Protein AF-A0A5C5V7D7-F1 (afdb_monomer_lite)

Secondary structure (DSSP, 8-state):
---HHHHHHHHHHHHSSS---HHHHHHHHHHHHHS-TT-HHHHHHHHHHHHHHHHHHT--

Structure (mmCIF, N/CA/C/O backbone):
data_AF-A0A5C5V7D7-F1
#
_entry.id   AF-A0A5C5V7D7-F1
#
loop_
_atom_site.group_PDB
_atom_site.id
_atom_site.type_symbol
_atom_site.label_atom_id
_atom_site.label_alt_id
_atom_site.label_comp_id
_atom_site.label_asym_id
_atom_site.label_entity_id
_atom_site.label_seq_id
_atom_site.pdbx_PDB_ins_code
_atom_site.Cartn_x
_atom_site.Cartn_y
_atom_site.Cartn_z
_atom_site.occupancy
_atom_site.B_iso_or_equiv
_atom_site.auth_seq_id
_atom_site.auth_comp_id
_atom_site.auth_asym_id
_atom_site.auth_atom_id
_atom_site.pdbx_PDB_model_num
ATOM 1 N N . MET A 1 1 ? 8.777 -7.905 -14.763 1.00 59.66 1 MET A N 1
ATOM 2 C CA . MET A 1 1 ? 9.063 -6.662 -14.015 1.00 59.66 1 MET A CA 1
ATOM 3 C C . MET A 1 1 ? 7.913 -5.715 -14.323 1.00 59.66 1 MET A C 1
ATOM 5 O O . MET A 1 1 ? 7.709 -5.461 -15.501 1.00 59.66 1 MET A O 1
ATOM 9 N N . LEU A 1 2 ? 7.106 -5.323 -13.331 1.00 63.84 2 LEU A N 1
ATOM 10 C CA . LEU A 1 2 ? 5.956 -4.427 -13.547 1.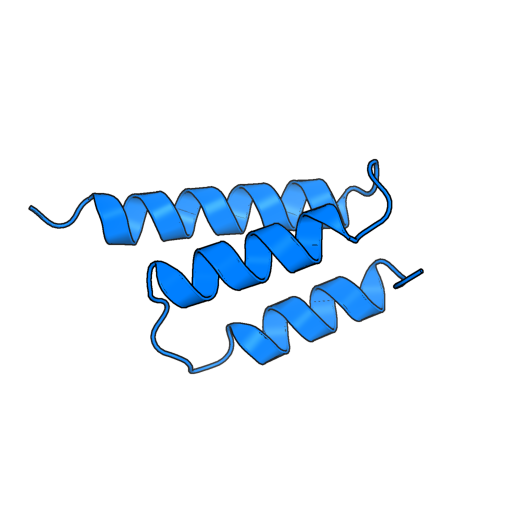00 63.84 2 LEU A CA 1
ATOM 11 C C . LEU A 1 2 ? 6.452 -3.019 -13.899 1.00 63.84 2 LEU A C 1
ATOM 13 O O . LEU A 1 2 ? 7.424 -2.555 -13.296 1.00 63.84 2 LEU A O 1
ATOM 17 N N . SER A 1 3 ? 5.804 -2.355 -14.857 1.00 74.62 3 SER A N 1
ATOM 18 C CA . SER A 1 3 ? 6.053 -0.932 -15.113 1.00 74.62 3 SER A CA 1
ATOM 19 C C . SER A 1 3 ? 5.453 -0.060 -14.000 1.00 74.62 3 SER A C 1
ATOM 21 O O . SER A 1 3 ? 4.572 -0.497 -13.253 1.00 74.62 3 SER A O 1
ATOM 23 N N . ASP A 1 4 ? 5.910 1.190 -13.891 1.00 72.38 4 ASP A N 1
ATOM 24 C CA . ASP A 1 4 ? 5.387 2.137 -12.895 1.00 72.38 4 ASP A CA 1
ATOM 25 C C . ASP A 1 4 ? 3.873 2.366 -13.048 1.00 72.38 4 ASP A C 1
ATOM 27 O O . ASP A 1 4 ? 3.141 2.409 -12.056 1.00 72.38 4 ASP A O 1
ATOM 31 N N . ASP A 1 5 ? 3.379 2.421 -14.287 1.00 76.12 5 ASP A N 1
ATOM 32 C CA . ASP A 1 5 ? 1.952 2.580 -14.581 1.00 76.12 5 ASP A CA 1
ATOM 33 C C . ASP A 1 5 ? 1.131 1.361 -14.153 1.00 76.12 5 ASP A C 1
ATOM 35 O O . ASP A 1 5 ? 0.033 1.488 -13.596 1.00 76.12 5 ASP A O 1
ATOM 39 N N . GLU A 1 6 ? 1.663 0.157 -14.376 1.00 75.56 6 GLU A N 1
ATOM 40 C CA . GLU A 1 6 ? 1.000 -1.074 -13.957 1.00 75.56 6 GLU A CA 1
ATOM 41 C C . GLU A 1 6 ? 0.895 -1.164 -12.440 1.00 75.56 6 GLU A C 1
ATOM 43 O O . GLU A 1 6 ? -0.139 -1.599 -11.929 1.00 75.56 6 GLU A O 1
ATOM 48 N N . ALA A 1 7 ? 1.915 -0.698 -11.728 1.00 72.31 7 ALA A N 1
ATOM 49 C CA . ALA A 1 7 ? 1.921 -0.652 -10.280 1.00 72.31 7 ALA A CA 1
ATOM 50 C C . ALA A 1 7 ? 0.949 0.371 -9.696 1.00 72.31 7 ALA A C 1
ATOM 52 O O . ALA A 1 7 ? 0.206 0.043 -8.771 1.00 72.31 7 ALA A O 1
ATOM 53 N N . VAL A 1 8 ? 0.887 1.584 -10.253 1.00 73.81 8 VAL A N 1
ATOM 54 C CA . VAL A 1 8 ? -0.105 2.590 -9.837 1.00 73.81 8 VAL A CA 1
ATOM 55 C C . VAL A 1 8 ? -1.523 2.078 -10.092 1.00 73.81 8 VAL A C 1
ATOM 57 O O . VAL A 1 8 ? -2.421 2.268 -9.266 1.00 73.81 8 VAL A O 1
ATOM 60 N N . ARG A 1 9 ? -1.742 1.379 -11.211 1.00 78.56 9 ARG A N 1
ATOM 61 C CA . ARG A 1 9 ? -3.023 0.731 -11.512 1.00 78.56 9 ARG A CA 1
ATOM 62 C C . ARG A 1 9 ? -3.345 -0.381 -10.511 1.00 78.56 9 ARG A C 1
ATOM 64 O O . ARG A 1 9 ? -4.484 -0.444 -10.049 1.00 78.56 9 ARG A O 1
ATOM 71 N N . LEU A 1 10 ? -2.374 -1.229 -10.164 1.00 74.25 10 LEU A N 1
ATOM 72 C CA . LEU A 1 10 ? -2.553 -2.300 -9.179 1.00 74.25 10 LEU A CA 1
ATOM 73 C C . LEU A 1 10 ? -2.865 -1.727 -7.793 1.00 74.25 10 LEU A C 1
ATOM 75 O O . LEU A 1 10 ? -3.818 -2.166 -7.157 1.00 74.25 10 LEU A O 1
ATOM 79 N N . TRP A 1 11 ? -2.131 -0.691 -7.379 1.00 74.88 11 TRP A N 1
ATOM 80 C CA . TRP A 1 11 ? -2.364 0.053 -6.142 1.00 74.88 11 TRP A CA 1
ATOM 81 C C . TRP A 1 11 ? -3.792 0.587 -6.087 1.00 74.88 11 TRP A C 1
ATOM 83 O O . TRP A 1 11 ? -4.552 0.283 -5.172 1.00 74.88 11 TRP A O 1
ATOM 93 N N . ARG A 1 12 ? -4.220 1.318 -7.122 1.00 76.62 12 ARG A N 1
ATOM 94 C CA . ARG A 1 12 ? -5.601 1.804 -7.203 1.00 76.62 12 ARG A CA 1
ATOM 95 C C . ARG A 1 12 ? -6.602 0.654 -7.157 1.00 76.62 12 ARG A C 1
ATOM 97 O O . ARG A 1 12 ? -7.610 0.793 -6.485 1.00 76.62 12 ARG A O 1
ATOM 104 N N . LYS A 1 13 ? -6.349 -0.473 -7.824 1.00 75.44 13 LYS A N 1
ATOM 105 C CA . LYS A 1 13 ? -7.258 -1.629 -7.805 1.00 75.44 13 LYS A CA 1
ATOM 106 C C . LYS A 1 13 ? -7.397 -2.241 -6.406 1.00 75.44 13 LYS A C 1
ATOM 108 O O . LYS A 1 13 ? -8.517 -2.536 -6.012 1.00 75.44 13 LYS A O 1
ATOM 113 N N . LEU A 1 14 ? -6.292 -2.404 -5.679 1.00 69.81 14 LEU A N 1
ATOM 114 C CA . LEU A 1 14 ? -6.285 -2.957 -4.320 1.00 69.81 14 LEU A CA 1
ATOM 115 C C . LEU A 1 14 ? -6.960 -2.015 -3.315 1.00 69.81 14 LEU A C 1
ATOM 117 O O . LEU A 1 14 ? -7.636 -2.460 -2.400 1.00 69.81 14 LEU A O 1
ATOM 121 N N . PHE A 1 15 ? -6.826 -0.702 -3.503 1.00 67.81 15 PHE A N 1
ATOM 122 C CA . PHE A 1 15 ? -7.271 0.276 -2.508 1.00 67.81 15 PHE A CA 1
ATOM 123 C C . PHE A 1 15 ? -8.557 1.031 -2.855 1.00 67.81 15 PHE A C 1
ATOM 125 O O . PHE A 1 15 ? -9.042 1.818 -2.039 1.00 67.81 15 PHE A O 1
ATOM 132 N N . ARG A 1 16 ? -9.129 0.848 -4.050 1.00 68.44 16 ARG A N 1
ATOM 133 C CA . ARG A 1 16 ? -10.355 1.550 -4.454 1.00 68.44 16 ARG A CA 1
ATOM 134 C C . ARG A 1 16 ? -11.577 0.826 -3.900 1.00 68.44 16 ARG A C 1
ATOM 136 O O . ARG A 1 16 ? -12.004 -0.187 -4.438 1.00 68.44 16 ARG A O 1
ATOM 143 N N . GLY A 1 17 ? -12.159 1.398 -2.848 1.00 64.00 17 GLY A N 1
ATOM 144 C CA . GLY A 1 17 ? -13.431 0.952 -2.273 1.00 64.00 17 GLY A CA 1
ATOM 145 C C . GLY A 1 17 ? -13.332 -0.219 -1.292 1.00 64.00 17 GLY A C 1
ATOM 146 O O . GLY A 1 17 ? -14.357 -0.619 -0.752 1.00 64.00 17 GLY A O 1
ATOM 147 N N . GLN A 1 18 ? -12.133 -0.750 -1.029 1.00 64.25 18 GLN A N 1
ATOM 148 C CA . GLN A 1 18 ? -11.919 -1.736 0.031 1.00 64.25 18 GLN A CA 1
ATOM 149 C C . GLN A 1 18 ? -11.617 -1.048 1.365 1.00 64.25 18 GLN A C 1
ATOM 151 O O . GLN A 1 18 ? -10.921 -0.030 1.409 1.00 64.25 18 GLN A O 1
ATOM 156 N N . ALA A 1 19 ? -12.130 -1.622 2.457 1.00 68.19 19 ALA A N 1
ATOM 157 C CA . ALA A 1 19 ? -11.715 -1.248 3.800 1.00 68.19 19 ALA A CA 1
ATOM 158 C C . ALA A 1 19 ? -10.213 -1.525 3.931 1.00 68.19 19 ALA A C 1
ATOM 160 O O . ALA A 1 19 ? -9.767 -2.666 3.822 1.00 68.19 19 ALA A O 1
ATOM 161 N N . VAL A 1 20 ? -9.430 -0.465 4.113 1.00 71.31 20 VAL A N 1
ATOM 162 C CA . VAL A 1 20 ? -7.984 -0.583 4.294 1.00 71.31 20 VAL A CA 1
ATOM 163 C C . VAL A 1 20 ? -7.758 -1.192 5.672 1.00 71.31 20 VAL A C 1
ATOM 165 O O . VAL A 1 20 ? -8.122 -0.596 6.681 1.00 71.31 20 VAL A O 1
ATOM 168 N N . THR A 1 21 ? -7.175 -2.383 5.714 1.00 75.50 21 THR A N 1
ATOM 169 C CA . THR A 1 21 ? -6.761 -3.072 6.942 1.00 75.50 21 THR A CA 1
ATOM 170 C C . THR A 1 21 ? -5.240 -3.186 6.995 1.00 75.50 21 THR A C 1
ATOM 172 O O . THR A 1 21 ? -4.560 -3.036 5.975 1.00 75.50 21 THR A O 1
ATOM 175 N N . LEU A 1 22 ? -4.684 -3.500 8.168 1.00 69.81 22 LEU A N 1
ATOM 176 C CA . LEU A 1 22 ? -3.248 -3.769 8.296 1.00 69.81 22 LEU A CA 1
ATOM 177 C C . LEU A 1 22 ? -2.790 -4.885 7.342 1.00 69.81 22 LEU A C 1
ATOM 179 O O . LEU A 1 22 ? -1.741 -4.746 6.722 1.00 69.81 22 LEU A O 1
ATOM 183 N N . LEU A 1 23 ? -3.618 -5.917 7.136 1.00 74.75 23 LEU A N 1
ATOM 184 C CA . LEU A 1 23 ? -3.347 -6.999 6.185 1.00 74.75 23 LEU A CA 1
ATOM 185 C C . LEU A 1 23 ? -3.204 -6.475 4.746 1.00 74.75 23 LEU A C 1
ATOM 187 O O . LEU A 1 23 ? -2.211 -6.764 4.083 1.00 74.75 23 LEU A O 1
ATOM 191 N N . THR A 1 24 ? -4.136 -5.629 4.292 1.00 75.31 24 THR A N 1
ATOM 192 C CA . THR A 1 24 ? -4.067 -5.036 2.939 1.00 75.31 24 THR A CA 1
ATOM 193 C C . THR A 1 24 ? -2.854 -4.118 2.751 1.00 75.31 24 THR A C 1
ATOM 195 O O . THR A 1 24 ? -2.344 -3.978 1.640 1.00 75.31 24 THR A O 1
ATOM 198 N N . LEU A 1 25 ? -2.351 -3.503 3.830 1.00 75.00 25 LEU A N 1
ATOM 199 C CA . LEU A 1 25 ? -1.122 -2.708 3.780 1.00 75.00 25 LEU A CA 1
ATOM 200 C C . LEU A 1 25 ? 0.121 -3.595 3.671 1.00 75.00 25 LEU A C 1
ATOM 202 O O . LEU A 1 25 ? 1.026 -3.264 2.907 1.00 75.00 25 LEU A O 1
ATOM 206 N N . THR A 1 26 ? 0.158 -4.727 4.376 1.00 77.12 26 THR A N 1
ATOM 207 C CA . THR A 1 26 ? 1.258 -5.699 4.276 1.00 77.12 26 THR A CA 1
ATOM 208 C C . THR A 1 26 ? 1.362 -6.293 2.870 1.00 77.12 26 THR A C 1
ATOM 210 O O . THR A 1 26 ? 2.459 -6.378 2.317 1.00 77.12 26 THR A O 1
ATOM 213 N N . GLU A 1 27 ? 0.233 -6.647 2.252 1.00 75.50 27 GLU A N 1
ATOM 214 C CA . GLU A 1 27 ? 0.202 -7.147 0.870 1.00 75.50 27 GLU A CA 1
ATOM 215 C C . GLU A 1 27 ? 0.701 -6.093 -0.128 1.00 75.50 27 GLU A C 1
ATOM 217 O O . GLU A 1 27 ? 1.491 -6.395 -1.024 1.00 75.50 27 GLU A O 1
ATOM 222 N N . ALA A 1 28 ? 0.315 -4.831 0.058 1.00 75.69 28 ALA A N 1
ATOM 223 C CA . ALA A 1 28 ? 0.779 -3.747 -0.796 1.00 75.69 28 ALA A CA 1
ATOM 224 C C . ALA A 1 28 ? 2.267 -3.423 -0.617 1.00 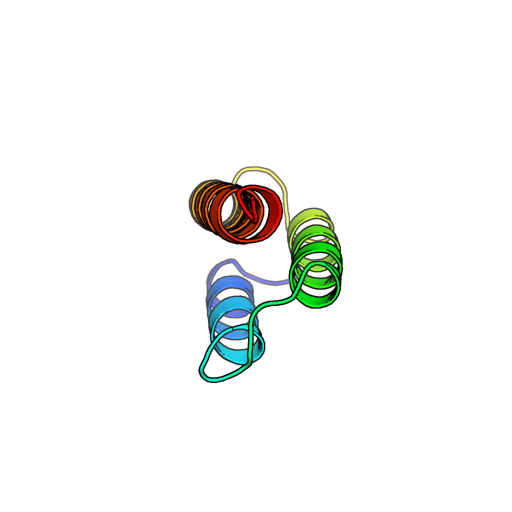75.69 28 ALA A C 1
ATOM 226 O O . ALA A 1 28 ? 2.937 -3.077 -1.590 1.00 75.69 28 ALA A O 1
ATOM 227 N N . GLU A 1 29 ? 2.814 -3.579 0.589 1.00 77.25 29 GLU A N 1
ATOM 228 C CA . GLU A 1 29 ? 4.251 -3.442 0.834 1.00 77.25 29 GLU A CA 1
ATOM 229 C C . GLU A 1 29 ? 5.048 -4.532 0.100 1.00 77.25 29 GLU A C 1
ATOM 231 O O . GLU A 1 29 ? 6.094 -4.250 -0.488 1.00 77.25 29 GLU A O 1
ATOM 236 N N . ALA A 1 30 ? 4.537 -5.767 0.070 1.00 77.69 30 ALA A N 1
ATOM 237 C CA . ALA A 1 30 ? 5.141 -6.859 -0.692 1.00 77.69 30 ALA A CA 1
ATOM 238 C C . ALA A 1 30 ? 5.120 -6.580 -2.206 1.00 77.69 30 ALA A C 1
ATOM 240 O O . ALA A 1 30 ? 6.127 -6.792 -2.888 1.00 77.69 30 ALA A O 1
ATOM 241 N N . V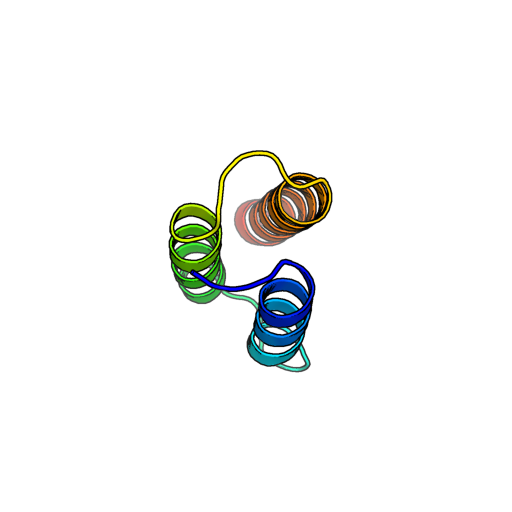AL A 1 31 ? 4.016 -6.027 -2.724 1.00 76.56 31 VAL A N 1
ATOM 242 C CA . VAL A 1 31 ? 3.924 -5.583 -4.125 1.00 76.56 31 VAL A CA 1
ATOM 243 C C . VAL A 1 31 ? 4.943 -4.478 -4.412 1.00 76.56 31 VAL A C 1
ATOM 245 O O . VAL A 1 31 ? 5.683 -4.589 -5.388 1.00 76.56 31 VAL A O 1
ATOM 248 N N . LEU A 1 32 ? 5.062 -3.465 -3.548 1.00 73.75 32 LEU A N 1
ATOM 249 C CA . LEU A 1 32 ? 6.049 -2.391 -3.708 1.00 73.75 32 LEU A CA 1
ATOM 250 C C . LEU A 1 32 ? 7.493 -2.900 -3.690 1.00 73.75 32 LEU A C 1
ATOM 252 O O . LEU A 1 32 ? 8.301 -2.453 -4.498 1.00 73.75 32 LEU A O 1
ATOM 256 N N . LYS A 1 33 ? 7.821 -3.863 -2.821 1.00 74.62 33 LYS A N 1
ATOM 257 C CA . LYS A 1 33 ? 9.152 -4.496 -2.778 1.00 74.62 33 LYS A CA 1
ATOM 258 C C . LYS A 1 33 ? 9.469 -5.300 -4.040 1.00 74.62 33 LYS A C 1
ATOM 260 O O . LYS A 1 33 ? 10.636 -5.436 -4.389 1.00 74.62 33 LYS A O 1
ATOM 265 N N . SER A 1 34 ? 8.448 -5.820 -4.723 1.00 72.81 34 SER A N 1
ATOM 266 C CA . SER A 1 34 ? 8.612 -6.538 -5.995 1.00 72.81 34 SER A CA 1
ATOM 267 C C . SER A 1 34 ? 8.809 -5.611 -7.205 1.00 72.81 34 SER A C 1
ATOM 269 O O . SER A 1 34 ? 9.184 -6.068 -8.289 1.00 72.81 34 SER A O 1
ATOM 271 N N . MET A 1 35 ? 8.566 -4.308 -7.038 1.00 69.94 35 MET A N 1
ATOM 272 C CA . MET A 1 35 ? 8.783 -3.307 -8.076 1.00 69.94 35 MET A CA 1
ATOM 273 C C . MET A 1 35 ? 10.240 -2.845 -8.116 1.00 69.94 35 MET A C 1
ATOM 275 O O . MET A 1 35 ? 10.973 -2.905 -7.130 1.00 69.94 35 MET A O 1
ATOM 279 N N . ARG A 1 36 ? 10.676 -2.352 -9.280 1.00 67.81 36 ARG A N 1
ATOM 280 C CA . ARG A 1 36 ? 12.046 -1.872 -9.469 1.00 67.81 36 ARG A CA 1
ATOM 281 C C . ARG A 1 36 ? 12.297 -0.661 -8.564 1.00 67.81 36 ARG A C 1
ATOM 283 O O . ARG A 1 36 ? 11.683 0.389 -8.741 1.00 67.81 36 ARG A O 1
ATOM 290 N N . ALA A 1 37 ? 13.208 -0.807 -7.605 1.00 58.97 37 ALA A N 1
ATOM 291 C CA . ALA A 1 37 ? 13.591 0.274 -6.706 1.00 58.97 37 ALA A CA 1
ATOM 292 C C . ALA A 1 37 ? 14.118 1.482 -7.503 1.00 58.97 37 ALA A C 1
ATOM 294 O O . ALA A 1 37 ? 14.983 1.331 -8.365 1.00 58.97 37 ALA A O 1
ATOM 295 N N . GLY A 1 38 ? 13.595 2.675 -7.206 1.00 61.62 38 GLY A N 1
ATOM 296 C CA . GLY A 1 38 ? 14.107 3.941 -7.740 1.00 61.62 38 GLY A CA 1
ATOM 297 C C . GLY A 1 38 ? 13.100 4.814 -8.488 1.00 61.62 38 GLY A C 1
ATOM 298 O O . GLY A 1 38 ? 13.423 5.970 -8.747 1.00 61.62 38 GLY A O 1
ATOM 299 N N . SER A 1 39 ? 11.891 4.329 -8.794 1.00 71.06 39 SER A N 1
ATOM 300 C CA . SER A 1 39 ? 10.884 5.181 -9.433 1.00 71.06 39 SER A CA 1
ATOM 301 C C . SER A 1 39 ? 10.199 6.135 -8.453 1.00 71.06 39 SER A C 1
ATOM 303 O O . SER A 1 39 ? 9.967 5.825 -7.279 1.00 71.06 39 SER A O 1
ATOM 305 N N . ASP A 1 40 ? 9.843 7.324 -8.940 1.00 75.75 40 ASP A N 1
ATOM 306 C CA . ASP A 1 40 ? 9.087 8.308 -8.157 1.00 75.75 40 ASP A CA 1
ATOM 307 C C . ASP A 1 40 ? 7.670 7.817 -7.824 1.00 75.75 40 ASP A C 1
ATOM 309 O O . ASP A 1 40 ? 7.104 8.197 -6.790 1.00 75.75 40 ASP A O 1
ATOM 313 N N . ALA A 1 41 ? 7.129 6.902 -8.637 1.00 69.81 41 ALA A N 1
ATOM 314 C CA . ALA A 1 41 ? 5.908 6.171 -8.326 1.00 69.81 41 ALA A CA 1
ATOM 315 C C . ALA A 1 41 ? 6.074 5.377 -7.024 1.00 69.81 41 ALA A C 1
ATOM 317 O O . ALA A 1 41 ? 5.275 5.537 -6.104 1.00 69.81 41 ALA A O 1
ATOM 318 N N . LEU A 1 42 ? 7.163 4.619 -6.882 1.00 75.19 42 LEU A N 1
ATOM 319 C CA . LEU A 1 42 ? 7.437 3.814 -5.691 1.00 75.19 42 LEU A CA 1
ATOM 320 C C . LEU A 1 42 ? 7.568 4.687 -4.430 1.00 75.19 42 LEU A C 1
ATOM 322 O O . LEU A 1 42 ? 6.958 4.388 -3.407 1.00 75.19 42 LEU A O 1
ATOM 326 N N . LYS A 1 43 ? 8.249 5.841 -4.522 1.00 79.38 43 LYS A N 1
ATOM 327 C CA . LYS A 1 43 ? 8.326 6.825 -3.416 1.00 79.38 43 LYS A CA 1
ATOM 328 C C . LYS A 1 43 ? 6.964 7.408 -3.035 1.00 79.38 43 LYS A C 1
ATOM 330 O O . LYS A 1 43 ? 6.743 7.770 -1.879 1.00 79.38 43 LYS A O 1
ATOM 335 N N . THR A 1 44 ? 6.082 7.598 -4.011 1.00 81.75 44 THR A N 1
ATOM 336 C CA . THR A 1 44 ? 4.733 8.133 -3.788 1.00 81.75 44 THR A CA 1
ATOM 337 C C . THR A 1 44 ? 3.849 7.090 -3.114 1.00 81.75 44 THR A C 1
ATOM 339 O O . THR A 1 44 ? 3.177 7.403 -2.133 1.00 81.75 44 THR A O 1
ATOM 342 N N . LEU A 1 45 ? 3.909 5.841 -3.578 1.00 78.88 45 LEU A N 1
ATOM 343 C CA . LEU A 1 45 ? 3.144 4.736 -3.012 1.00 78.88 45 LEU A CA 1
ATOM 344 C C . LEU A 1 45 ? 3.610 4.375 -1.592 1.00 78.88 45 LEU A C 1
ATOM 346 O O . LEU A 1 45 ? 2.770 4.184 -0.718 1.00 78.88 45 LEU A O 1
ATOM 350 N N . SER A 1 46 ? 4.920 4.384 -1.310 1.00 81.00 46 SER A N 1
ATOM 351 C CA . SER A 1 46 ? 5.434 4.158 0.052 1.00 81.00 46 SER A CA 1
ATOM 352 C C . SER A 1 46 ? 4.939 5.206 1.053 1.00 81.00 46 SER A C 1
ATOM 354 O O . SER A 1 46 ? 4.536 4.855 2.159 1.00 81.00 46 SER A O 1
ATOM 356 N N . ARG A 1 47 ? 4.893 6.489 0.661 1.00 84.50 47 ARG A N 1
ATOM 357 C CA . ARG A 1 47 ? 4.346 7.561 1.513 1.00 84.50 47 ARG A CA 1
ATOM 358 C C . ARG A 1 47 ? 2.843 7.402 1.759 1.00 84.50 47 ARG A C 1
ATOM 360 O O . ARG A 1 47 ? 2.378 7.669 2.866 1.00 84.50 47 ARG A O 1
ATOM 367 N N . ASP A 1 48 ? 2.081 6.970 0.752 1.00 83.12 48 ASP A N 1
ATOM 368 C CA . ASP A 1 48 ? 0.650 6.665 0.919 1.00 83.12 48 ASP A CA 1
ATOM 369 C C . ASP A 1 48 ? 0.446 5.478 1.876 1.00 83.12 48 ASP A C 1
ATOM 371 O O . ASP A 1 48 ? -0.425 5.524 2.748 1.00 83.12 48 ASP A O 1
ATOM 375 N N . LEU A 1 49 ? 1.298 4.451 1.777 1.00 80.56 49 LEU A N 1
ATOM 376 C CA . LEU A 1 49 ? 1.288 3.289 2.667 1.00 80.56 49 LEU A CA 1
ATOM 377 C C . LEU A 1 49 ? 1.519 3.695 4.126 1.00 80.56 49 LEU A C 1
ATOM 379 O O . LEU A 1 49 ? 0.726 3.338 4.998 1.00 80.56 49 LEU A O 1
ATOM 383 N N . GLU A 1 50 ? 2.569 4.474 4.393 1.00 83.50 50 GLU A N 1
ATOM 384 C CA . GLU A 1 50 ? 2.890 4.956 5.741 1.00 83.50 5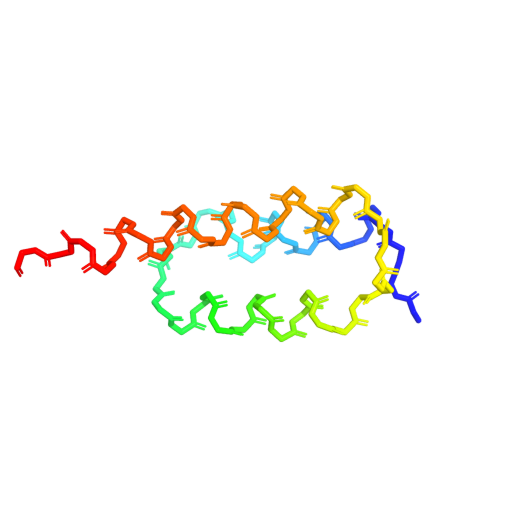0 GLU A CA 1
ATOM 385 C C . GLU A 1 50 ? 1.770 5.817 6.325 1.00 83.50 50 GLU A C 1
ATOM 387 O O . GLU A 1 50 ? 1.401 5.639 7.488 1.00 83.50 50 GLU A O 1
ATOM 392 N N . ARG A 1 51 ? 1.167 6.692 5.511 1.00 83.94 51 ARG A N 1
ATOM 393 C CA . ARG A 1 51 ? 0.021 7.510 5.926 1.00 83.94 51 ARG A CA 1
ATOM 394 C C . ARG A 1 51 ? -1.156 6.639 6.361 1.00 83.94 51 ARG A C 1
ATOM 396 O O . ARG A 1 5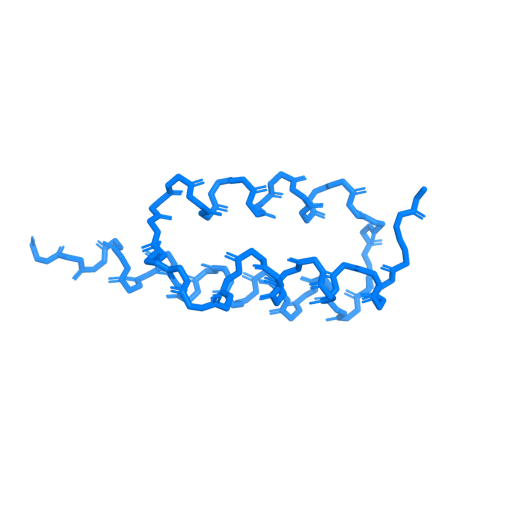1 ? -1.715 6.855 7.433 1.00 83.94 51 ARG A O 1
ATOM 403 N N . ARG A 1 52 ? -1.526 5.643 5.552 1.00 81.75 52 ARG A N 1
ATOM 404 C CA . ARG A 1 52 ? -2.623 4.712 5.865 1.00 81.75 52 ARG A CA 1
ATOM 405 C C . ARG A 1 52 ? -2.312 3.864 7.096 1.00 81.75 52 ARG A C 1
ATOM 407 O O . ARG A 1 52 ? -3.192 3.670 7.930 1.00 81.75 52 ARG A O 1
ATOM 414 N N . ARG A 1 53 ? -1.061 3.414 7.244 1.00 80.12 53 ARG A N 1
ATOM 415 C CA . ARG A 1 53 ? -0.601 2.681 8.431 1.00 80.12 53 ARG A CA 1
ATOM 416 C C . ARG A 1 53 ? -0.709 3.536 9.686 1.00 80.12 53 ARG A C 1
ATOM 418 O O . ARG A 1 53 ? -1.153 3.030 10.706 1.00 80.12 53 ARG A O 1
ATOM 425 N N . SER A 1 54 ? -0.360 4.818 9.606 1.00 83.56 54 SER A N 1
ATOM 426 C CA . SER A 1 54 ? -0.522 5.747 10.723 1.00 83.56 54 SER A CA 1
ATOM 427 C C . SER A 1 54 ? -1.989 5.959 11.085 1.00 83.56 54 SER A C 1
ATOM 429 O O . SER A 1 54 ? -2.281 6.027 12.266 1.00 83.56 54 SER A O 1
ATOM 431 N N . ILE A 1 55 ? -2.908 6.034 10.118 1.00 82.19 55 ILE A N 1
ATOM 432 C CA . ILE A 1 55 ? -4.348 6.184 10.399 1.00 82.19 55 ILE A CA 1
ATOM 433 C C . ILE A 1 55 ? -4.909 4.939 11.101 1.00 82.19 55 ILE A C 1
ATOM 435 O O . ILE A 1 55 ? -5.689 5.069 12.036 1.00 82.19 55 ILE A O 1
ATOM 439 N N . LEU A 1 56 ? -4.500 3.739 10.676 1.00 77.31 56 LEU A N 1
ATOM 440 C CA . LEU A 1 56 ? -4.959 2.482 11.281 1.00 77.31 56 LEU A CA 1
ATOM 441 C C . LEU A 1 56 ? -4.272 2.160 12.613 1.00 77.31 56 LEU A C 1
ATOM 443 O O . LEU A 1 56 ? -4.896 1.593 13.502 1.00 77.31 56 LEU A O 1
ATOM 447 N N . GLY A 1 57 ? -2.989 2.497 12.745 1.00 68.12 57 GLY A N 1
ATOM 448 C CA . GLY A 1 57 ? -2.209 2.316 13.970 1.00 68.12 57 GLY A CA 1
ATOM 449 C C . GLY A 1 57 ? -2.447 3.404 15.018 1.00 68.12 57 GLY A C 1
ATOM 450 O O . GLY A 1 57 ? -2.150 3.178 16.182 1.00 68.12 57 GLY A O 1
ATOM 451 N N . ALA A 1 58 ? -3.009 4.553 14.626 1.00 58.78 58 ALA A N 1
ATOM 452 C CA . ALA A 1 58 ? -3.512 5.588 15.532 1.00 58.78 58 ALA A CA 1
ATOM 453 C C . ALA A 1 58 ? -4.945 5.304 16.014 1.00 58.78 58 ALA A C 1
ATOM 455 O O . ALA A 1 58 ? -5.637 6.222 16.456 1.00 58.78 58 ALA A O 1
ATOM 456 N N . SER A 1 59 ? -5.399 4.048 15.929 1.00 38.38 59 SER A N 1
ATOM 457 C CA . SER A 1 59 ? -6.544 3.628 16.729 1.00 38.38 59 SER A CA 1
ATOM 458 C C . SER A 1 59 ? -6.190 3.866 18.208 1.00 38.38 59 SER A C 1
ATOM 460 O O . SER A 1 59 ? -5.098 3.455 18.606 1.00 38.38 59 SER A O 1
ATOM 462 N N . PRO A 1 60 ? -7.033 4.569 18.987 1.00 45.69 60 PRO A N 1
ATOM 463 C CA . 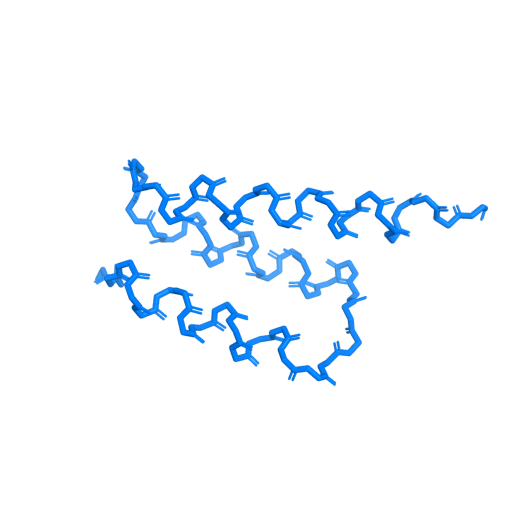PRO A 1 60 ? -6.799 4.775 20.415 1.00 45.69 60 PRO A CA 1
ATOM 464 C C . PRO A 1 60 ? -6.685 3.453 21.182 1.00 45.69 60 PRO A C 1
ATOM 466 O O . PRO A 1 60 ? -7.257 2.440 20.709 1.00 45.69 60 PRO A O 1
#

Radius of gyration: 11.49 Å; chains: 1; bounding box: 28×16×36 Å

Foldseek 3Di:
DDDLVRLVVVLCVLPPPDDDDPVSLVVNVVVLVVDDPDDPSSVVSVVVSVVSCCVRVPPD

Sequence (60 aa):
MLSDDEAVRLWRKLFRGQAVTLLTLTEAEAVLKSMRAGSDALKTLSRDLERRRSILGASP

Organism: NCBI:txid1938618

pLDDT: mean 72.93, std 8.5, range [38.38, 84.5]